Protein AF-A0AAE1DAN9-F1 (afdb_monomer)

Structure (mmCIF, N/CA/C/O backbone):
data_AF-A0AAE1DAN9-F1
#
_entry.id   AF-A0AAE1DAN9-F1
#
loop_
_atom_site.group_PDB
_atom_site.id
_atom_site.type_symbol
_atom_site.label_atom_id
_atom_site.label_alt_id
_atom_site.label_comp_id
_atom_site.label_asym_id
_atom_site.label_entity_id
_atom_site.label_seq_id
_atom_site.pdbx_PDB_ins_code
_atom_site.Cartn_x
_atom_site.Cartn_y
_atom_site.Cartn_z
_atom_site.occupancy
_atom_site.B_iso_or_equiv
_atom_site.auth_seq_id
_atom_site.auth_comp_id
_atom_site.auth_asym_id
_atom_site.auth_atom_id
_atom_site.pdbx_PDB_model_num
ATOM 1 N N . MET A 1 1 ? 4.606 14.645 -16.087 1.00 75.12 1 MET A N 1
ATOM 2 C CA . MET A 1 1 ? 4.663 13.720 -17.248 1.00 75.12 1 MET A CA 1
ATOM 3 C C . MET A 1 1 ? 3.805 14.259 -18.379 1.00 75.12 1 MET A C 1
ATOM 5 O O . MET A 1 1 ? 2.648 14.586 -18.127 1.00 75.12 1 MET A O 1
ATOM 9 N N . GLY A 1 2 ? 4.351 14.329 -19.595 1.00 95.19 2 GLY A N 1
ATOM 10 C CA . GLY A 1 2 ? 3.600 14.735 -20.788 1.00 95.19 2 GLY A CA 1
ATOM 11 C C . GLY A 1 2 ? 2.566 13.690 -21.251 1.00 95.19 2 GLY A C 1
ATOM 12 O O . GLY A 1 2 ? 2.613 12.535 -20.811 1.00 95.19 2 GLY A O 1
ATOM 13 N N . PRO A 1 3 ? 1.642 14.067 -22.152 1.00 95.44 3 PRO A N 1
ATOM 14 C CA . PRO A 1 3 ? 0.515 13.229 -22.580 1.00 95.44 3 PRO A CA 1
ATOM 15 C C . PRO A 1 3 ? 0.949 11.910 -23.235 1.00 95.44 3 PRO A C 1
ATOM 17 O O . PRO A 1 3 ? 0.409 10.853 -22.911 1.00 95.44 3 PRO A O 1
ATOM 20 N N . LYS A 1 4 ? 1.994 11.935 -24.073 1.00 96.75 4 LYS A N 1
ATOM 21 C CA . LYS A 1 4 ? 2.547 10.730 -24.717 1.00 96.75 4 LYS A CA 1
ATOM 22 C C . LYS A 1 4 ? 3.012 9.691 -23.694 1.00 96.75 4 LYS A C 1
ATOM 24 O O . LYS A 1 4 ? 2.693 8.512 -23.813 1.00 96.75 4 LYS A O 1
ATOM 29 N N . ALA A 1 5 ? 3.715 10.136 -22.654 1.00 95.44 5 ALA A N 1
ATOM 30 C CA . ALA A 1 5 ? 4.213 9.248 -21.610 1.00 95.44 5 ALA A CA 1
ATOM 31 C C . ALA A 1 5 ? 3.065 8.631 -20.791 1.00 95.44 5 ALA A C 1
ATOM 33 O O . ALA A 1 5 ? 3.107 7.444 -20.478 1.00 95.44 5 ALA A O 1
ATOM 34 N N . LYS A 1 6 ? 2.001 9.401 -20.509 1.00 95.81 6 LYS A N 1
ATOM 35 C CA . LYS A 1 6 ? 0.789 8.872 -19.859 1.00 95.81 6 LYS A CA 1
ATOM 36 C C . LYS A 1 6 ? 0.117 7.788 -20.706 1.00 95.81 6 LYS A C 1
ATOM 38 O O . LYS A 1 6 ? -0.249 6.750 -20.167 1.00 95.81 6 LYS A O 1
ATOM 43 N N . HIS A 1 7 ? 0.002 7.996 -22.019 1.00 97.31 7 HIS A N 1
ATOM 44 C CA . HIS A 1 7 ? -0.594 7.010 -22.924 1.00 97.31 7 HIS A CA 1
ATOM 45 C C . HIS A 1 7 ? 0.211 5.701 -22.969 1.00 97.31 7 HIS A C 1
ATOM 47 O O . HIS A 1 7 ? -0.362 4.615 -22.899 1.00 97.31 7 HIS A O 1
ATOM 53 N N . VAL A 1 8 ? 1.545 5.793 -23.023 1.00 96.94 8 VAL A N 1
ATOM 54 C CA . VAL A 1 8 ? 2.428 4.614 -22.979 1.00 96.94 8 VAL A CA 1
ATOM 55 C C . VAL A 1 8 ? 2.276 3.855 -21.659 1.00 96.94 8 VAL A C 1
ATOM 57 O O . VAL A 1 8 ? 2.136 2.634 -21.676 1.00 96.94 8 VAL A O 1
ATOM 60 N N . LEU A 1 9 ? 2.239 4.560 -20.522 1.00 96.19 9 LEU A N 1
ATOM 61 C CA . LEU A 1 9 ? 2.026 3.919 -19.223 1.00 96.19 9 LEU A CA 1
ATOM 62 C C . LEU A 1 9 ? 0.666 3.245 -19.113 1.00 96.19 9 LEU A C 1
ATOM 64 O O . LEU A 1 9 ? 0.587 2.113 -18.647 1.00 96.19 9 LEU A O 1
ATOM 68 N N . LEU A 1 10 ? -0.394 3.909 -19.570 1.00 97.12 10 LEU A N 1
ATOM 69 C CA . LEU A 1 10 ? -1.727 3.319 -19.574 1.00 97.12 10 LEU A CA 1
ATOM 70 C C . LEU A 1 10 ? -1.753 2.025 -20.396 1.00 97.12 10 LEU A C 1
ATOM 72 O O . LEU A 1 10 ? -2.288 1.019 -19.939 1.00 97.12 10 LEU A O 1
ATOM 76 N N . ARG A 1 11 ? -1.113 2.019 -21.572 1.00 97.38 11 ARG A N 1
ATOM 77 C CA . ARG A 1 11 ? -0.987 0.814 -22.400 1.00 97.38 11 ARG A CA 1
ATOM 78 C C . ARG A 1 11 ? -0.239 -0.305 -21.672 1.00 97.38 11 ARG A C 1
ATOM 80 O O . ARG A 1 11 ? -0.676 -1.450 -21.729 1.00 97.38 11 ARG A O 1
ATOM 87 N N . LEU A 1 12 ? 0.851 0.020 -20.975 1.00 96.75 12 LEU A N 1
ATOM 88 C CA . LEU A 1 12 ? 1.615 -0.944 -20.180 1.00 96.75 12 LEU A CA 1
ATOM 89 C C . LEU A 1 12 ? 0.758 -1.561 -19.066 1.00 96.75 12 LEU A C 1
ATOM 91 O O . LEU A 1 12 ? 0.710 -2.781 -18.947 1.00 96.75 12 LEU A O 1
ATOM 95 N N . TYR A 1 13 ? 0.041 -0.740 -18.295 1.00 97.75 13 TYR A N 1
ATOM 96 C CA . TYR A 1 13 ? -0.821 -1.228 -17.217 1.00 97.75 13 TYR A CA 1
ATOM 97 C C . TYR A 1 13 ? -1.987 -2.069 -17.729 1.00 97.75 13 TYR A C 1
ATOM 99 O O . TYR A 1 13 ? -2.280 -3.110 -17.148 1.00 97.75 13 TYR A O 1
ATOM 107 N N . ASN A 1 14 ? -2.622 -1.660 -18.830 1.00 98.00 14 ASN A N 1
ATOM 108 C CA . ASN A 1 14 ? -3.707 -2.429 -19.437 1.00 98.00 14 ASN A CA 1
ATOM 109 C C . ASN A 1 14 ? -3.217 -3.788 -19.940 1.00 98.00 14 ASN A C 1
ATOM 111 O O . ASN A 1 14 ? -3.901 -4.785 -19.731 1.00 98.00 14 ASN A O 1
ATOM 115 N N . ARG A 1 15 ? -2.018 -3.847 -20.536 1.00 97.75 15 ARG A N 1
ATOM 116 C CA . ARG A 1 15 ? -1.413 -5.119 -20.942 1.00 97.75 15 ARG A CA 1
ATOM 117 C C . ARG A 1 15 ? -1.183 -6.023 -19.735 1.00 97.75 15 ARG A C 1
ATOM 119 O O . ARG A 1 15 ? -1.638 -7.157 -19.772 1.00 97.75 15 ARG A O 1
ATOM 126 N N . SER A 1 16 ? -0.552 -5.513 -18.673 1.00 97.56 16 SER A N 1
ATOM 127 C CA . SER A 1 16 ? -0.313 -6.290 -17.449 1.00 97.56 16 SER A CA 1
ATOM 128 C C . SER A 1 16 ? -1.612 -6.769 -16.791 1.00 97.56 16 SER A C 1
ATOM 130 O O . SER A 1 16 ? -1.670 -7.878 -16.272 1.00 97.56 16 SER A O 1
ATOM 132 N N . TRP A 1 17 ? -2.663 -5.941 -16.817 1.00 97.44 17 TRP A N 1
ATOM 133 C CA . TRP A 1 17 ? -3.986 -6.294 -16.297 1.00 97.44 17 TRP A CA 1
ATOM 134 C C . TRP A 1 17 ? -4.636 -7.423 -17.102 1.00 97.44 17 TRP A C 1
ATOM 136 O O . TRP A 1 17 ? -5.111 -8.390 -16.521 1.00 97.44 17 TRP A O 1
ATOM 146 N N . GLN A 1 18 ? -4.626 -7.322 -18.433 1.00 97.94 18 GLN A N 1
ATOM 147 C CA . GLN A 1 18 ? -5.222 -8.322 -19.323 1.00 97.94 18 GLN A CA 1
ATOM 148 C C . GLN A 1 18 ? -4.452 -9.645 -19.319 1.00 97.94 18 GLN A C 1
ATOM 150 O O . GLN A 1 18 ? -5.063 -10.705 -19.382 1.00 97.94 18 GLN A O 1
ATOM 155 N N . SER A 1 19 ? -3.118 -9.596 -19.249 1.00 97.44 19 SER A N 1
ATOM 156 C CA . SER A 1 19 ? -2.281 -10.799 -19.260 1.00 97.44 19 SER A CA 1
ATOM 157 C C . SER A 1 19 ? -2.133 -11.462 -17.892 1.00 97.44 19 SER A C 1
ATOM 159 O O . SER A 1 19 ? -1.574 -12.553 -17.820 1.00 97.44 19 SER A O 1
ATOM 161 N N . GLY A 1 20 ? -2.537 -10.795 -16.806 1.00 96.25 20 GLY A N 1
ATOM 162 C CA . GLY A 1 20 ? -2.296 -11.259 -15.437 1.00 96.25 20 GLY A CA 1
ATOM 163 C C . GLY A 1 20 ? -0.811 -11.323 -15.056 1.00 96.25 20 GLY A C 1
ATOM 164 O O . GLY A 1 20 ? -0.447 -11.971 -14.078 1.00 96.25 20 GLY A O 1
ATOM 165 N N . THR A 1 21 ? 0.073 -10.676 -15.822 1.00 96.12 21 THR A N 1
ATOM 166 C CA . THR A 1 21 ? 1.526 -10.744 -15.624 1.00 96.12 21 THR A CA 1
ATOM 167 C C . THR A 1 21 ? 2.145 -9.359 -15.538 1.00 96.12 21 THR A C 1
ATOM 169 O O . THR A 1 21 ? 1.768 -8.434 -16.250 1.00 96.12 21 THR A O 1
ATOM 172 N N . THR A 1 22 ? 3.138 -9.208 -14.663 1.00 95.88 22 THR A N 1
ATOM 173 C CA . THR A 1 22 ? 3.897 -7.961 -14.493 1.00 95.88 22 THR A CA 1
ATOM 174 C C . THR A 1 22 ? 5.360 -8.150 -14.893 1.00 95.88 22 THR A C 1
ATOM 176 O O . THR A 1 22 ? 5.873 -9.271 -14.811 1.00 95.88 22 THR A O 1
ATOM 179 N N . PRO A 1 23 ? 6.074 -7.088 -15.300 1.00 95.56 23 PRO A N 1
ATOM 180 C CA . PRO A 1 23 ? 7.515 -7.159 -15.525 1.00 95.56 23 PRO A CA 1
ATOM 181 C C . PRO A 1 23 ? 8.267 -7.710 -14.297 1.00 95.56 23 PRO A C 1
ATOM 183 O O . PRO A 1 23 ? 7.934 -7.328 -13.174 1.00 95.56 23 PRO A O 1
ATOM 186 N N . PRO A 1 24 ? 9.308 -8.548 -14.464 1.00 95.38 24 PRO A N 1
ATOM 187 C CA . PRO A 1 24 ? 10.087 -9.072 -13.337 1.00 95.38 24 PRO A CA 1
ATOM 188 C C . PRO A 1 24 ? 10.663 -7.979 -12.428 1.00 95.38 24 PRO A C 1
ATOM 190 O O . PRO A 1 24 ? 10.632 -8.109 -11.210 1.00 95.38 24 PRO A O 1
ATOM 193 N N . THR A 1 25 ? 11.084 -6.851 -13.007 1.00 95.19 25 THR A N 1
ATOM 194 C CA . THR A 1 25 ? 11.605 -5.684 -12.271 1.00 95.19 25 THR A CA 1
ATOM 195 C C . THR A 1 25 ? 10.584 -5.032 -11.339 1.00 95.19 25 THR A C 1
ATOM 197 O O . THR A 1 25 ? 10.955 -4.278 -10.444 1.00 95.19 25 THR A O 1
ATOM 200 N N . TRP A 1 26 ? 9.287 -5.289 -11.527 1.00 95.81 26 TRP A N 1
ATOM 201 C CA . TRP A 1 26 ? 8.248 -4.809 -10.613 1.00 95.81 26 TRP A CA 1
ATOM 202 C C . TRP A 1 26 ? 8.126 -5.687 -9.370 1.00 95.81 26 TRP A C 1
ATOM 204 O O . TRP A 1 26 ? 7.638 -5.217 -8.349 1.00 95.81 26 TRP A O 1
ATOM 214 N N . ARG A 1 27 ? 8.599 -6.935 -9.448 1.00 93.50 27 ARG A N 1
ATOM 215 C CA . ARG A 1 27 ? 8.536 -7.932 -8.371 1.00 93.50 27 ARG A CA 1
ATOM 216 C C . ARG A 1 27 ? 9.802 -7.963 -7.513 1.00 93.50 27 ARG A C 1
ATOM 218 O O . ARG A 1 27 ? 9.869 -8.712 -6.547 1.00 93.50 27 ARG A O 1
ATOM 225 N N . THR A 1 28 ? 10.803 -7.162 -7.863 1.00 95.81 28 THR A N 1
ATOM 226 C CA . THR A 1 28 ? 12.040 -6.986 -7.098 1.00 95.81 28 THR A CA 1
ATOM 227 C C . THR A 1 28 ? 11.983 -5.700 -6.280 1.00 95.81 28 THR A C 1
ATOM 229 O O . THR A 1 28 ? 11.448 -4.690 -6.745 1.00 95.81 28 THR A O 1
ATOM 232 N N . ALA A 1 29 ? 12.579 -5.711 -5.088 1.00 97.12 29 ALA A N 1
ATOM 233 C CA . ALA A 1 29 ? 12.670 -4.540 -4.222 1.00 97.12 29 ALA A CA 1
ATOM 234 C C . ALA A 1 29 ? 14.065 -4.415 -3.608 1.00 97.12 29 ALA A C 1
ATOM 236 O O . ALA A 1 29 ? 14.717 -5.416 -3.316 1.00 97.12 29 ALA A O 1
ATOM 237 N N . VAL A 1 30 ? 14.497 -3.176 -3.374 1.00 97.56 30 VAL A N 1
ATOM 238 C CA . VAL A 1 30 ? 15.683 -2.891 -2.556 1.00 97.56 30 VAL A CA 1
ATOM 239 C C . VAL A 1 30 ? 15.234 -2.789 -1.104 1.00 97.56 30 VAL A C 1
ATOM 241 O O . VAL A 1 30 ? 14.396 -1.948 -0.781 1.00 97.56 30 VAL A O 1
ATOM 244 N N . VAL A 1 31 ? 15.762 -3.644 -0.229 1.00 97.44 31 VAL A N 1
ATOM 245 C CA . VAL A 1 31 ? 15.404 -3.646 1.195 1.00 97.44 31 VAL A CA 1
ATOM 246 C C . VAL A 1 31 ? 16.384 -2.775 1.970 1.00 97.44 31 VAL A C 1
ATOM 248 O O . VAL A 1 31 ? 17.581 -3.045 1.982 1.00 97.44 31 VAL A O 1
ATOM 251 N N . ILE A 1 32 ? 15.866 -1.745 2.639 1.00 97.56 32 ILE A N 1
ATOM 252 C CA . ILE A 1 32 ? 16.650 -0.850 3.495 1.00 97.56 32 ILE A CA 1
ATOM 253 C C . ILE A 1 32 ? 16.209 -1.044 4.951 1.00 97.56 32 ILE A C 1
ATOM 255 O O . ILE A 1 32 ? 15.048 -0.769 5.275 1.00 97.56 32 ILE A O 1
ATOM 259 N N . PRO A 1 33 ? 17.092 -1.509 5.850 1.00 96.81 33 PRO A N 1
ATOM 260 C CA . PRO A 1 33 ? 16.782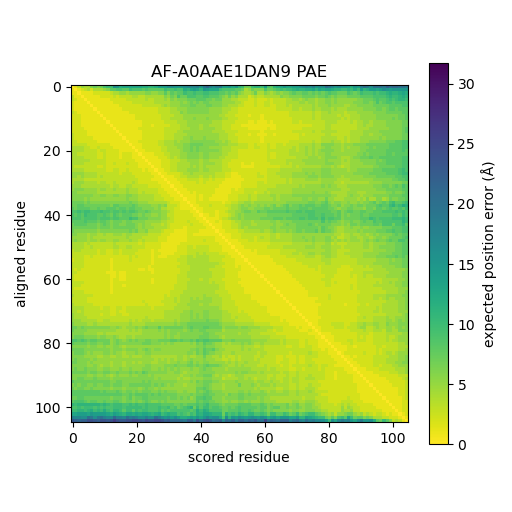 -1.595 7.269 1.00 96.81 33 PRO A CA 1
ATOM 261 C C . PRO A 1 33 ? 16.819 -0.201 7.910 1.00 96.81 33 PRO A C 1
ATOM 263 O O . PRO A 1 33 ? 17.814 0.513 7.819 1.00 96.81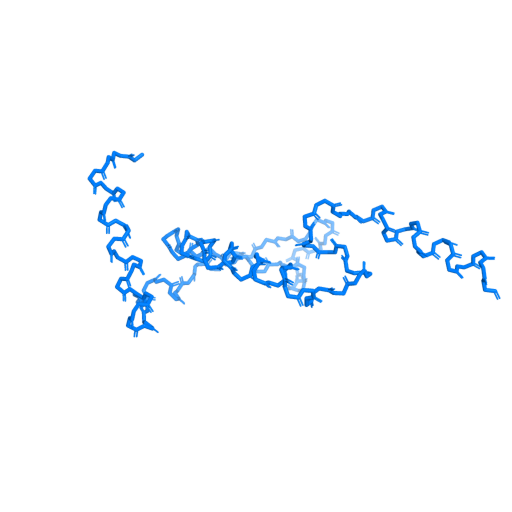 33 PRO A O 1
ATOM 266 N N . ILE A 1 34 ? 15.740 0.182 8.596 1.00 97.44 34 ILE A N 1
ATOM 267 C CA . ILE A 1 34 ? 15.656 1.440 9.352 1.00 97.44 34 ILE A CA 1
ATOM 268 C C . ILE A 1 34 ? 15.487 1.129 10.835 1.00 97.44 34 ILE A C 1
ATOM 270 O O . ILE A 1 34 ? 14.582 0.387 11.223 1.00 97.44 34 ILE A O 1
ATOM 274 N N . ILE A 1 35 ? 16.334 1.716 11.678 1.00 97.81 35 ILE A N 1
ATOM 275 C CA . ILE A 1 35 ? 16.266 1.527 13.127 1.00 97.81 35 ILE A CA 1
ATOM 276 C C . ILE A 1 35 ? 14.983 2.135 13.720 1.00 97.81 35 ILE A C 1
ATOM 278 O O . ILE A 1 35 ? 14.586 3.262 13.416 1.00 97.81 35 ILE A O 1
ATOM 282 N N . LYS A 1 36 ? 14.306 1.379 14.588 1.00 97.44 36 LYS A N 1
ATOM 283 C CA . LYS A 1 36 ? 13.163 1.848 15.378 1.00 97.44 36 LYS A CA 1
ATOM 284 C C . LYS A 1 36 ? 13.639 2.942 16.335 1.00 97.44 36 LYS A C 1
ATOM 286 O O . LYS A 1 36 ? 14.619 2.764 17.055 1.00 97.44 36 LYS A O 1
ATOM 291 N N . LYS A 1 37 ? 12.910 4.061 16.389 1.00 96.19 37 LYS A N 1
ATOM 292 C CA . LYS A 1 37 ? 13.195 5.167 17.316 1.00 96.19 37 LYS A CA 1
ATOM 293 C C . LYS A 1 37 ? 13.315 4.644 18.757 1.00 96.19 37 LYS A C 1
ATOM 295 O O . LYS A 1 37 ? 12.426 3.934 19.223 1.00 96.19 37 LYS A O 1
ATOM 300 N N . GLY A 1 38 ? 14.407 4.993 19.439 1.00 96.06 38 GLY A N 1
ATOM 301 C CA . GLY A 1 38 ? 14.659 4.623 20.838 1.00 96.06 38 GLY A CA 1
ATOM 302 C C . GLY A 1 38 ? 15.070 3.163 21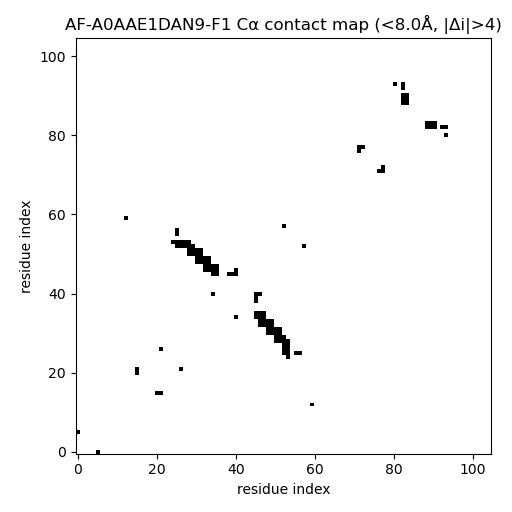.076 1.00 96.06 38 GLY A C 1
ATOM 303 O O . GLY A 1 38 ? 15.074 2.722 22.222 1.00 96.06 38 GLY A O 1
ATOM 304 N N . LYS A 1 39 ? 15.390 2.391 20.030 1.00 97.06 39 LYS A N 1
ATOM 305 C CA . LYS A 1 39 ? 15.875 1.007 20.157 1.00 97.06 39 LYS A CA 1
ATOM 306 C C . LYS A 1 39 ? 17.383 0.912 19.900 1.00 97.06 39 LYS A C 1
ATOM 308 O O . LYS A 1 39 ? 17.970 1.793 19.278 1.00 97.06 39 LYS A O 1
ATOM 313 N N . LYS A 1 40 ? 18.017 -0.146 20.418 1.00 96.69 40 LYS A N 1
ATOM 314 C CA . LYS A 1 40 ? 19.475 -0.347 20.355 1.00 96.69 40 LYS A CA 1
ATOM 315 C C . LYS A 1 40 ? 19.894 -0.852 18.973 1.00 96.69 40 LYS A C 1
ATOM 317 O O . LYS A 1 40 ? 19.363 -1.855 18.508 1.00 96.69 40 LYS A O 1
ATOM 322 N N . ALA A 1 41 ? 20.889 -0.213 18.359 1.00 95.50 41 ALA A N 1
ATOM 323 C CA . ALA A 1 41 ? 21.383 -0.579 17.026 1.00 95.50 41 ALA A CA 1
ATOM 324 C C . ALA A 1 41 ? 22.076 -1.951 16.963 1.00 95.50 41 ALA A C 1
ATOM 326 O O . ALA A 1 41 ? 22.194 -2.515 15.879 1.00 95.50 41 ALA A O 1
ATOM 327 N N . SER A 1 42 ? 22.518 -2.478 18.108 1.00 96.44 42 SER A N 1
ATOM 328 C CA . SER A 1 42 ? 23.151 -3.794 18.228 1.00 96.44 42 SER A CA 1
ATOM 329 C C . SER A 1 42 ? 22.169 -4.967 18.159 1.00 96.44 42 SER A C 1
ATOM 331 O O . SER A 1 42 ? 22.598 -6.096 17.957 1.00 96.44 42 SER A O 1
ATOM 333 N N . ASP A 1 43 ? 20.868 -4.719 18.330 1.00 96.88 43 ASP A N 1
ATOM 334 C CA . ASP A 1 43 ? 19.832 -5.748 18.252 1.00 96.88 43 ASP A CA 1
ATOM 335 C C . ASP A 1 43 ? 19.177 -5.734 16.863 1.00 96.88 43 ASP A C 1
ATOM 337 O O . ASP A 1 43 ? 18.615 -4.722 16.437 1.00 96.88 43 ASP A O 1
ATOM 341 N N . LEU A 1 44 ? 19.215 -6.870 16.163 1.00 94.12 44 LEU A N 1
ATOM 342 C CA . LEU A 1 44 ? 18.596 -7.039 14.846 1.00 94.12 44 LEU A CA 1
ATOM 343 C C . LEU A 1 44 ? 17.079 -6.783 14.877 1.00 94.12 44 LEU A C 1
ATOM 345 O O . LEU A 1 44 ? 16.537 -6.200 13.935 1.00 94.12 44 LEU A O 1
ATOM 349 N N . ALA A 1 45 ? 16.389 -7.122 15.973 1.00 96.06 45 ALA A N 1
ATOM 350 C CA . ALA A 1 45 ? 14.951 -6.879 16.126 1.00 96.06 45 ALA A CA 1
ATOM 351 C C . ALA A 1 45 ? 14.597 -5.379 16.214 1.00 96.06 45 ALA A C 1
ATOM 353 O O . ALA A 1 45 ? 13.425 -4.988 16.075 1.00 96.06 45 ALA A O 1
ATOM 354 N N . SER A 1 46 ? 15.598 -4.513 16.408 1.00 98.00 46 SER A N 1
ATOM 355 C CA . SER A 1 46 ? 15.436 -3.060 16.400 1.00 98.00 46 SER A CA 1
ATOM 356 C C . SER A 1 46 ? 15.234 -2.479 15.007 1.00 98.00 46 SER A C 1
ATOM 358 O O . SER A 1 46 ? 14.816 -1.329 14.914 1.00 98.00 46 SER A O 1
ATOM 360 N N . TYR A 1 47 ? 15.478 -3.224 13.930 1.00 97.75 47 TYR A N 1
ATOM 361 C CA . TYR A 1 47 ? 15.319 -2.715 12.569 1.00 97.75 47 TYR A CA 1
ATOM 362 C C . TYR A 1 47 ? 13.938 -3.047 11.994 1.00 97.75 47 TYR A C 1
ATOM 364 O O . TYR A 1 47 ? 13.313 -4.057 12.314 1.00 97.75 47 TYR A O 1
ATOM 372 N N . ARG A 1 48 ? 13.431 -2.154 11.143 1.00 97.12 48 ARG A N 1
ATOM 373 C CA . ARG A 1 48 ? 12.284 -2.386 10.262 1.00 97.12 48 ARG A CA 1
ATOM 374 C C . ARG A 1 48 ? 12.816 -2.496 8.832 1.00 97.12 48 ARG A C 1
ATOM 376 O O . ARG A 1 48 ? 13.403 -1.520 8.363 1.00 97.12 48 ARG A O 1
ATOM 383 N N . PRO A 1 49 ? 12.632 -3.625 8.134 1.00 96.75 49 PRO A N 1
ATOM 384 C CA . PRO A 1 49 ? 12.972 -3.703 6.720 1.00 96.75 49 PRO A CA 1
ATOM 385 C C . PRO A 1 49 ? 11.942 -2.908 5.908 1.00 96.75 49 PRO A C 1
ATOM 387 O O . PRO A 1 49 ? 10.752 -3.214 5.938 1.00 96.75 49 PRO A O 1
ATOM 390 N N . ILE A 1 50 ? 12.386 -1.880 5.185 1.00 97.44 50 ILE A N 1
ATOM 391 C CA . ILE A 1 50 ? 11.545 -1.128 4.248 1.00 97.44 50 ILE A CA 1
ATOM 392 C C . ILE A 1 50 ? 11.878 -1.570 2.827 1.00 97.44 50 ILE A C 1
ATOM 394 O O . ILE A 1 50 ? 13.018 -1.448 2.384 1.00 97.44 50 ILE A O 1
ATOM 398 N N . SER A 1 51 ? 10.875 -2.070 2.108 1.00 96.81 51 SER A N 1
ATOM 399 C CA . SER A 1 51 ? 11.021 -2.494 0.714 1.00 96.81 51 SER A CA 1
ATOM 400 C C . SER A 1 51 ? 10.770 -1.323 -0.235 1.00 96.81 51 SER A C 1
ATOM 402 O O . SER A 1 51 ? 9.646 -0.833 -0.351 1.00 96.81 51 SER A O 1
ATOM 404 N N . LEU A 1 52 ? 11.805 -0.881 -0.945 1.00 96.94 52 LEU A N 1
ATOM 405 C CA . LEU A 1 52 ? 11.685 0.090 -2.028 1.00 96.94 52 LEU A CA 1
ATOM 406 C C . LEU A 1 52 ? 11.304 -0.631 -3.323 1.00 96.94 52 LEU A C 1
ATOM 408 O O . LEU A 1 52 ? 12.153 -1.177 -4.028 1.00 96.94 52 LEU A O 1
ATOM 412 N N . THR A 1 53 ? 10.007 -0.641 -3.619 1.00 96.81 53 THR A N 1
ATOM 413 C CA . THR A 1 53 ? 9.436 -1.263 -4.820 1.00 96.81 53 THR A CA 1
ATOM 414 C C . THR A 1 53 ? 9.404 -0.306 -6.016 1.00 96.81 53 THR A C 1
ATOM 416 O O . THR A 1 53 ? 9.456 0.925 -5.870 1.00 96.81 53 THR A O 1
ATOM 419 N N . SER A 1 54 ? 9.271 -0.881 -7.217 1.00 97.19 54 SER A N 1
ATOM 420 C CA . SER A 1 54 ? 9.117 -0.152 -8.482 1.00 97.19 54 SER A CA 1
ATOM 421 C C . SER A 1 54 ? 8.004 0.899 -8.415 1.00 97.19 54 SER A C 1
ATOM 423 O O . SER A 1 54 ? 6.857 0.610 -8.070 1.00 97.19 54 SER A O 1
ATOM 425 N N . THR A 1 55 ? 8.313 2.133 -8.818 1.00 96.19 55 THR A N 1
ATOM 426 C CA . THR A 1 55 ? 7.338 3.235 -8.884 1.00 96.19 55 THR A CA 1
ATOM 427 C C . THR A 1 55 ? 6.206 2.952 -9.874 1.00 96.19 55 THR A C 1
ATOM 429 O O . THR A 1 55 ? 5.070 3.375 -9.650 1.00 96.19 55 THR A O 1
ATOM 432 N N . PHE A 1 56 ? 6.486 2.189 -10.934 1.00 96.19 56 PHE A N 1
ATOM 433 C CA . PHE A 1 56 ? 5.461 1.729 -11.870 1.00 96.19 56 PHE A CA 1
ATOM 434 C C . PHE A 1 56 ? 4.531 0.698 -11.219 1.00 96.19 56 PHE A C 1
ATOM 436 O O . PHE A 1 56 ? 3.315 0.829 -11.342 1.00 96.19 56 PHE A O 1
ATOM 443 N N . SER A 1 57 ? 5.082 -0.253 -10.449 1.00 96.81 57 SER A N 1
ATOM 444 C CA . SER A 1 57 ? 4.276 -1.226 -9.691 1.00 96.81 57 SER A CA 1
ATOM 445 C C . SER A 1 57 ? 3.347 -0.520 -8.708 1.00 96.81 57 SER A C 1
ATOM 447 O O . SER A 1 57 ? 2.134 -0.678 -8.797 1.00 96.81 57 SER A O 1
ATOM 449 N N . LYS A 1 58 ? 3.889 0.390 -7.884 1.00 97.00 58 LYS A N 1
ATOM 450 C CA . LYS A 1 58 ? 3.110 1.185 -6.915 1.00 97.00 58 LYS A CA 1
ATOM 451 C C . LYS A 1 58 ? 1.976 1.976 -7.563 1.00 97.00 58 LYS A C 1
ATOM 453 O O . LYS A 1 58 ? 0.904 2.141 -6.985 1.00 97.00 58 LYS A O 1
ATOM 458 N N . THR A 1 59 ? 2.208 2.488 -8.770 1.00 96.44 59 THR A N 1
ATOM 459 C CA . THR A 1 59 ? 1.176 3.212 -9.519 1.00 96.44 59 THR A CA 1
ATOM 460 C C . THR A 1 59 ? 0.051 2.271 -9.950 1.00 96.44 59 THR A C 1
ATOM 462 O O . THR A 1 59 ? -1.119 2.611 -9.776 1.00 96.44 59 THR A O 1
ATOM 465 N N . MET A 1 60 ? 0.380 1.081 -10.466 1.00 96.81 60 MET A N 1
ATOM 466 C CA . MET A 1 60 ? -0.620 0.066 -10.808 1.00 96.81 60 MET A CA 1
ATOM 467 C C . MET A 1 60 ? -1.379 -0.420 -9.573 1.00 96.81 60 MET A C 1
ATOM 469 O O . MET A 1 60 ? -2.606 -0.412 -9.582 1.00 96.81 60 MET A O 1
ATOM 473 N N . GLU A 1 61 ? -0.667 -0.759 -8.499 1.00 97.00 61 GLU A N 1
ATOM 474 C CA . GLU A 1 61 ? -1.232 -1.159 -7.205 1.00 97.00 61 GLU A CA 1
ATOM 475 C C . GLU A 1 61 ? -2.235 -0.124 -6.693 1.00 97.00 61 GLU A C 1
ATOM 477 O O . GLU A 1 61 ? -3.335 -0.484 -6.287 1.00 97.00 61 GLU A O 1
ATOM 482 N N . ARG A 1 62 ? -1.921 1.176 -6.792 1.00 97.31 62 ARG A N 1
ATOM 483 C CA . ARG A 1 62 ? -2.848 2.245 -6.398 1.00 97.31 62 ARG A CA 1
ATOM 484 C C . ARG A 1 62 ? -4.131 2.252 -7.231 1.00 97.31 62 ARG A C 1
ATOM 486 O O . ARG A 1 62 ? -5.202 2.477 -6.671 1.00 97.31 62 ARG A O 1
ATOM 493 N N . MET A 1 63 ? -4.046 2.017 -8.543 1.00 97.19 63 MET A N 1
ATOM 494 C CA . MET A 1 63 ? -5.235 1.922 -9.401 1.00 97.19 63 MET A CA 1
ATOM 495 C C . MET A 1 63 ? -6.091 0.704 -9.042 1.00 97.19 63 MET A C 1
ATOM 497 O O . MET A 1 63 ? -7.311 0.821 -8.960 1.00 97.19 63 MET A O 1
ATOM 501 N N . VAL A 1 64 ? -5.456 -0.448 -8.806 1.00 97.00 64 VAL A N 1
ATOM 502 C CA . VAL A 1 64 ? -6.147 -1.682 -8.404 1.00 97.00 64 VAL A CA 1
ATOM 503 C C . VAL A 1 64 ? -6.807 -1.506 -7.040 1.00 97.00 64 VAL A C 1
ATOM 505 O O . VAL A 1 64 ? -8.004 -1.745 -6.915 1.00 97.00 64 VAL A O 1
ATOM 508 N N . ASN A 1 65 ? -6.071 -0.993 -6.054 1.00 97.62 65 ASN A N 1
ATOM 509 C CA . ASN A 1 65 ? -6.591 -0.698 -4.723 1.00 97.62 65 ASN A CA 1
ATOM 510 C C . ASN A 1 65 ? -7.777 0.270 -4.778 1.00 97.62 65 ASN A C 1
ATOM 512 O O . ASN A 1 65 ? -8.752 0.071 -4.072 1.00 97.62 65 ASN A O 1
ATOM 516 N N . GLY A 1 66 ? -7.736 1.292 -5.640 1.00 97.56 66 GLY A N 1
ATOM 517 C CA . GLY A 1 66 ? -8.865 2.206 -5.822 1.00 97.56 66 GLY A CA 1
ATOM 518 C C . GLY A 1 66 ? -10.147 1.498 -6.276 1.00 97.56 66 GLY A C 1
ATOM 519 O O . GLY A 1 66 ? -11.214 1.789 -5.742 1.00 97.56 66 GLY A O 1
ATOM 520 N N . ARG A 1 67 ? -10.036 0.550 -7.217 1.00 97.38 67 ARG A N 1
ATOM 521 C CA . ARG A 1 67 ? -11.172 -0.247 -7.714 1.00 97.38 67 ARG A CA 1
ATOM 522 C C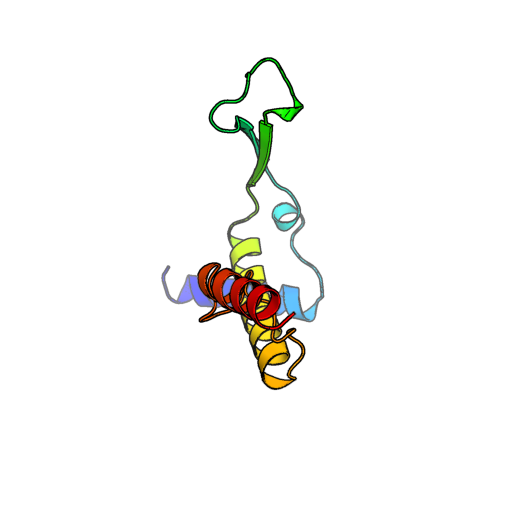 . ARG A 1 67 ? -11.685 -1.228 -6.663 1.00 97.38 67 ARG A C 1
ATOM 524 O O . ARG A 1 67 ? -12.888 -1.291 -6.443 1.00 97.38 67 ARG A O 1
ATOM 531 N N . LEU A 1 68 ? -10.777 -1.958 -6.011 1.00 97.00 68 LEU A N 1
ATOM 532 C CA . LEU A 1 68 ? -11.123 -2.917 -4.958 1.00 97.00 68 LEU A CA 1
ATOM 533 C C . LEU A 1 68 ? -11.789 -2.224 -3.775 1.00 97.00 68 LEU A C 1
ATOM 535 O O . LEU A 1 68 ? -12.845 -2.651 -3.337 1.00 97.00 68 LEU A O 1
ATOM 539 N N . TYR A 1 69 ? -11.207 -1.118 -3.312 1.00 97.12 69 TYR A N 1
ATOM 540 C CA . TYR A 1 69 ? -11.758 -0.339 -2.212 1.00 97.12 69 TYR A CA 1
ATOM 541 C C . TYR A 1 69 ? -13.193 0.099 -2.513 1.00 97.12 69 TYR A C 1
ATOM 543 O O . TYR A 1 69 ? -14.067 -0.092 -1.679 1.00 97.12 69 TYR A O 1
ATOM 551 N N . GLN A 1 70 ? -13.444 0.654 -3.707 1.00 96.94 70 GLN A N 1
ATOM 552 C CA . GLN A 1 70 ? -14.791 1.077 -4.091 1.00 96.94 70 GLN A CA 1
ATOM 553 C C . GLN A 1 70 ? -15.767 -0.103 -4.101 1.00 96.94 70 GLN A C 1
ATOM 555 O O . GLN A 1 70 ? -16.837 -0.009 -3.517 1.00 96.94 70 GLN A O 1
ATOM 560 N N . ASN A 1 71 ? -15.370 -1.237 -4.682 1.00 97.12 71 ASN A N 1
ATOM 561 C CA . ASN A 1 71 ? -16.209 -2.430 -4.690 1.00 97.12 71 ASN A CA 1
ATOM 562 C C . ASN A 1 71 ? -16.518 -2.955 -3.275 1.00 97.12 71 ASN A C 1
ATOM 564 O O . ASN A 1 71 ? -17.643 -3.379 -3.024 1.00 97.12 71 ASN A O 1
ATOM 568 N N . MET A 1 72 ? -15.550 -2.902 -2.355 1.00 96.19 72 MET A N 1
ATOM 569 C CA . MET A 1 72 ? -15.746 -3.301 -0.959 1.00 96.19 72 MET A CA 1
ATOM 570 C C . MET A 1 72 ? -16.694 -2.361 -0.206 1.00 96.19 72 MET A C 1
ATOM 572 O O . MET A 1 72 ? -17.479 -2.846 0.604 1.00 96.19 72 MET A O 1
ATOM 576 N N . GLU A 1 73 ? -16.648 -1.051 -0.475 1.00 95.12 73 GLU A N 1
ATOM 577 C CA . GLU A 1 73 ? -17.633 -0.098 0.061 1.00 95.12 73 GLU A CA 1
ATOM 578 C C . GLU A 1 73 ? -19.032 -0.384 -0.492 1.00 95.12 73 GLU A C 1
ATOM 580 O O . GLU A 1 73 ? -19.964 -0.581 0.281 1.00 95.12 73 GLU A O 1
ATOM 585 N N . ASP A 1 74 ? -19.167 -0.463 -1.820 1.00 96.56 74 ASP A N 1
ATOM 586 C CA . ASP A 1 74 ? -20.461 -0.636 -2.494 1.00 96.56 74 ASP A CA 1
ATOM 587 C C . ASP A 1 74 ? -21.140 -1.961 -2.111 1.00 96.56 74 ASP A C 1
ATOM 589 O O . ASP A 1 74 ? -22.364 -2.053 -2.074 1.00 96.56 74 ASP A O 1
ATOM 593 N N . SER A 1 75 ? -20.338 -2.986 -1.812 1.00 97.06 75 SER A N 1
ATOM 594 C CA . SER A 1 75 ? -20.816 -4.316 -1.416 1.00 97.06 75 SER A CA 1
ATOM 595 C C . SER A 1 75 ? -20.940 -4.491 0.103 1.00 97.06 75 SER A C 1
ATOM 597 O O . SER A 1 75 ? -21.272 -5.586 0.550 1.00 97.06 75 SER A O 1
ATOM 599 N N . GLY A 1 76 ? -20.634 -3.464 0.907 1.00 95.50 76 GLY A N 1
ATOM 600 C CA . GLY A 1 76 ? -20.709 -3.535 2.371 1.00 95.50 76 GLY A CA 1
ATOM 601 C C . GLY A 1 76 ? -19.762 -4.562 3.007 1.00 95.50 76 GLY A C 1
ATOM 602 O O . GLY A 1 76 ? -20.078 -5.125 4.048 1.00 95.50 76 GLY A O 1
ATOM 603 N N . LEU A 1 77 ? -18.609 -4.841 2.386 1.00 95.94 77 LEU A N 1
ATOM 604 C CA . LEU A 1 77 ? -17.672 -5.885 2.838 1.00 95.94 77 LEU A CA 1
ATOM 605 C C . LEU A 1 77 ? -16.732 -5.436 3.964 1.00 95.94 77 LEU A C 1
ATOM 607 O O . LEU A 1 77 ? -15.975 -6.247 4.496 1.00 95.94 77 LEU A O 1
ATOM 611 N N . PHE A 1 78 ? -16.723 -4.149 4.299 1.00 95.44 78 PHE A N 1
ATOM 612 C CA . PHE A 1 78 ? -15.944 -3.647 5.422 1.00 95.44 78 PHE A CA 1
ATOM 613 C C . PHE A 1 78 ? -16.699 -3.821 6.736 1.00 95.44 78 PHE A C 1
ATOM 615 O O . PHE A 1 78 ? -17.868 -3.458 6.829 1.00 95.44 78 PHE A O 1
ATOM 622 N N . ASP A 1 79 ? -15.991 -4.272 7.770 1.00 93.25 79 ASP A N 1
ATOM 623 C CA . ASP A 1 79 ? -16.518 -4.280 9.133 1.00 93.25 79 ASP A CA 1
ATOM 624 C C . ASP A 1 79 ? -16.811 -2.840 9.598 1.00 93.25 79 ASP A C 1
ATOM 626 O O . ASP A 1 79 ? -16.018 -1.913 9.372 1.00 93.25 79 ASP A O 1
ATOM 630 N N . GLU A 1 80 ? -17.961 -2.636 10.239 1.00 90.50 80 GLU A N 1
ATOM 631 C CA . GLU A 1 80 ? -18.379 -1.322 10.739 1.00 90.50 80 GLU A CA 1
ATOM 632 C C . GLU A 1 80 ? -17.436 -0.784 11.821 1.00 90.50 80 GLU A C 1
ATOM 634 O O . GLU A 1 80 ? -17.189 0.424 11.888 1.00 90.50 80 GLU A O 1
ATOM 639 N N . ASN A 1 81 ? -16.841 -1.684 12.603 1.00 92.06 81 ASN A N 1
ATOM 640 C CA . ASN A 1 81 ? -15.864 -1.387 13.638 1.00 92.06 81 ASN A CA 1
ATOM 641 C C . ASN A 1 81 ? -14.435 -1.323 13.087 1.00 92.06 81 ASN A C 1
ATOM 643 O O . ASN A 1 81 ? -13.500 -1.102 13.851 1.00 92.06 81 ASN A O 1
ATOM 647 N N . GLN A 1 82 ? -14.209 -1.468 11.778 1.00 92.56 82 GLN A N 1
ATOM 648 C CA . GLN A 1 82 ? -12.890 -1.227 11.201 1.00 92.56 82 GLN A CA 1
ATOM 649 C C . GLN A 1 82 ? -12.677 0.274 10.959 1.00 92.56 82 GLN A C 1
ATOM 651 O O . GLN A 1 82 ? -13.280 0.874 10.068 1.00 92.56 82 GLN A O 1
ATOM 656 N N . ALA A 1 83 ? -11.734 0.877 11.690 1.00 94.31 83 ALA A N 1
ATOM 657 C CA . ALA A 1 83 ? -11.248 2.232 11.396 1.00 94.31 83 ALA A CA 1
ATOM 658 C C . AL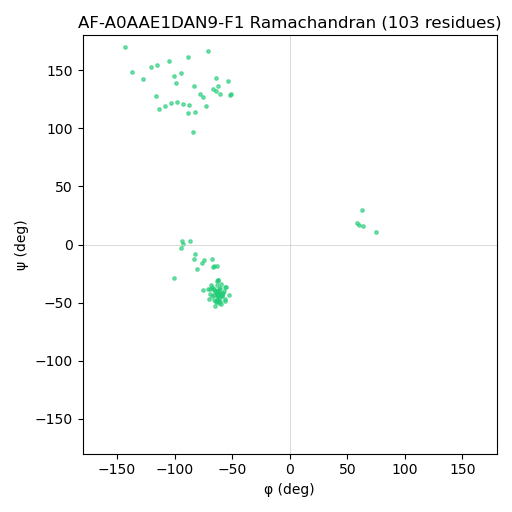A A 1 83 ? -9.905 2.260 10.650 1.00 94.31 83 ALA A C 1
ATOM 660 O O . ALA A 1 83 ? -9.618 3.192 9.899 1.00 94.31 83 ALA A O 1
ATOM 661 N N . GLY A 1 84 ? -9.065 1.240 10.847 1.00 93.75 84 GLY A N 1
ATOM 662 C CA . GLY A 1 84 ? -7.766 1.148 10.188 1.00 93.75 84 GLY A CA 1
ATOM 663 C C . GLY A 1 84 ? -7.912 1.106 8.667 1.00 93.75 84 GLY A C 1
ATOM 664 O O . GLY A 1 84 ? -8.670 0.297 8.132 1.00 93.75 84 GLY A O 1
ATOM 665 N N . PHE A 1 85 ? -7.166 1.970 7.973 1.00 92.50 85 PHE A N 1
ATOM 666 C CA . PHE A 1 85 ? -7.116 2.043 6.504 1.00 92.50 85 PHE A CA 1
ATOM 667 C C . PHE A 1 85 ? -8.459 2.349 5.815 1.00 92.50 85 PHE A C 1
ATOM 669 O O . PHE A 1 85 ? -8.583 2.163 4.604 1.00 92.50 85 PHE A O 1
ATOM 676 N N . ARG A 1 86 ? -9.448 2.854 6.561 1.00 94.62 86 ARG A N 1
ATOM 677 C CA . ARG A 1 86 ? -10.764 3.247 6.046 1.00 94.62 86 ARG A CA 1
ATOM 678 C C . ARG A 1 86 ? -10.818 4.753 5.825 1.00 94.62 86 ARG A C 1
ATOM 680 O O . ARG A 1 86 ? -10.293 5.537 6.616 1.00 94.62 86 ARG A O 1
ATOM 687 N N . ARG A 1 87 ? -11.433 5.174 4.721 1.00 93.06 87 ARG A N 1
ATOM 688 C CA . ARG A 1 87 ? -11.679 6.595 4.447 1.00 93.06 87 ARG A CA 1
ATOM 689 C C . ARG A 1 87 ? -12.630 7.145 5.504 1.00 93.06 87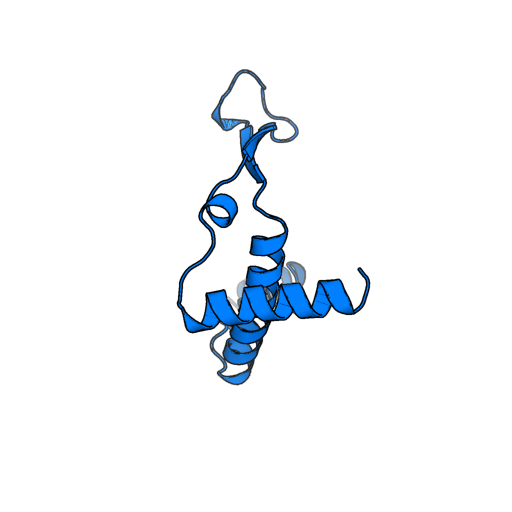 ARG A C 1
ATOM 691 O O . ARG A 1 87 ? -13.550 6.454 5.922 1.00 93.06 87 ARG A O 1
ATOM 698 N N . HIS A 1 88 ? -12.405 8.393 5.911 1.00 93.44 88 HIS A N 1
ATOM 699 C CA . HIS A 1 88 ? -13.254 9.102 6.879 1.00 93.44 88 HIS A CA 1
ATOM 700 C C . HIS A 1 88 ? -13.383 8.417 8.252 1.00 93.44 88 HIS A C 1
ATOM 702 O O . HIS A 1 88 ? -14.290 8.738 9.010 1.00 93.44 88 HIS A O 1
ATOM 708 N N . ARG A 1 89 ? -12.467 7.498 8.580 1.00 94.19 89 ARG A N 1
ATOM 709 C CA . ARG A 1 89 ? -12.338 6.876 9.897 1.00 94.19 89 ARG A CA 1
ATOM 710 C C . ARG A 1 89 ? -10.949 7.156 10.461 1.00 94.19 89 ARG A C 1
ATOM 712 O O . ARG A 1 89 ? -9.984 7.360 9.724 1.00 94.19 89 ARG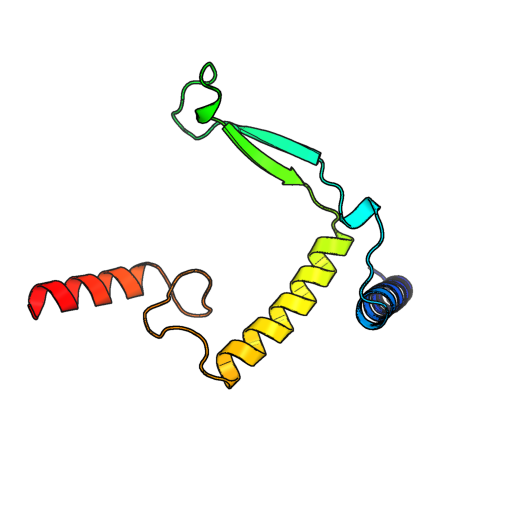 A O 1
ATOM 719 N N . SER A 1 90 ? -10.850 7.167 11.778 1.00 95.88 90 SER A N 1
ATOM 720 C CA . SER A 1 90 ? -9.650 7.496 12.531 1.00 95.88 90 SER A CA 1
ATOM 721 C C . SER A 1 90 ? -9.524 6.623 13.777 1.00 95.88 90 SER A C 1
ATOM 723 O O . SER A 1 90 ? -10.449 5.924 14.187 1.00 95.88 90 SER A O 1
ATOM 725 N N . THR A 1 91 ? -8.368 6.690 14.434 1.00 95.88 91 THR A N 1
ATOM 726 C CA . THR A 1 91 ? -8.161 6.019 15.725 1.00 95.88 91 THR A CA 1
ATOM 727 C C . THR A 1 91 ? -9.037 6.596 16.840 1.00 95.88 91 THR A C 1
ATOM 729 O O . THR A 1 91 ? -9.237 5.929 17.849 1.00 95.88 91 THR A O 1
ATOM 732 N N . VAL A 1 92 ? -9.568 7.813 16.671 1.00 96.06 92 VAL A N 1
ATOM 733 C CA . VAL A 1 92 ? -10.475 8.439 17.643 1.00 96.06 92 VAL A CA 1
ATOM 734 C C . VAL A 1 92 ? -11.833 7.741 17.642 1.00 96.06 92 VAL A C 1
ATOM 736 O O . VAL A 1 92 ? -12.376 7.497 18.714 1.00 96.06 92 VAL A O 1
ATOM 739 N N . ASP A 1 93 ? -12.335 7.330 16.473 1.00 94.62 93 ASP A N 1
ATOM 740 C CA . ASP A 1 93 ? -13.601 6.591 16.374 1.00 94.62 93 ASP A CA 1
ATOM 741 C C . ASP A 1 93 ? -13.544 5.298 17.199 1.00 94.62 93 ASP A C 1
ATOM 743 O O . ASP A 1 93 ? -14.466 4.979 17.941 1.00 94.62 93 ASP A O 1
ATOM 747 N N . GLN A 1 94 ? -12.410 4.592 17.143 1.00 94.88 94 GLN A N 1
ATOM 748 C CA . GLN A 1 94 ? -12.183 3.377 17.932 1.00 94.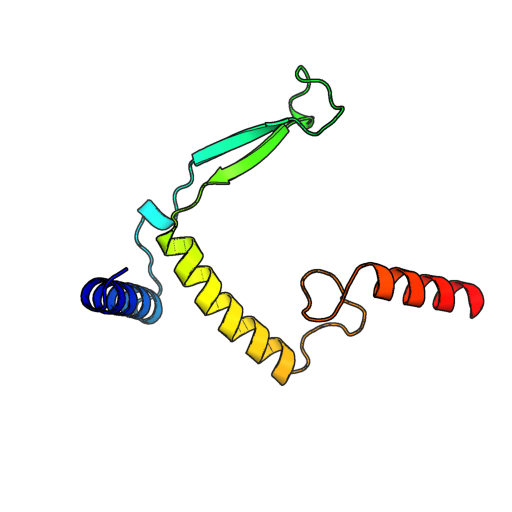88 94 GLN A CA 1
ATOM 749 C C . GLN A 1 94 ? -12.128 3.646 19.431 1.00 94.88 94 GLN A C 1
ATOM 751 O O . GLN A 1 94 ? -12.645 2.854 20.212 1.00 94.88 94 GLN A O 1
ATOM 756 N N . LEU A 1 95 ? -11.518 4.760 19.842 1.00 95.75 95 LEU A N 1
ATOM 757 C CA . LEU A 1 95 ? -11.468 5.142 21.250 1.00 95.75 95 LEU A CA 1
ATOM 758 C C . LEU A 1 95 ? -12.873 5.410 21.800 1.00 95.75 95 LEU A C 1
ATOM 760 O O . LEU A 1 95 ? -13.186 4.975 22.906 1.00 95.75 95 LEU A O 1
ATOM 764 N N . VAL A 1 96 ? -13.719 6.094 21.026 1.00 94.75 96 VAL A N 1
ATOM 765 C CA . VAL A 1 96 ? -15.118 6.352 21.394 1.00 94.75 96 VAL A CA 1
ATOM 766 C C . VAL A 1 96 ? -15.901 5.046 21.487 1.00 94.75 96 VAL A C 1
ATOM 768 O O . VAL A 1 96 ? -16.529 4.803 22.514 1.00 94.75 96 VAL A O 1
ATOM 771 N N . LEU A 1 97 ? -15.813 4.181 20.468 1.00 92.56 97 LEU A N 1
ATOM 772 C CA . LEU A 1 97 ? -16.474 2.870 20.469 1.00 92.56 97 LEU A CA 1
ATOM 773 C C . LEU A 1 97 ? -16.063 2.033 21.686 1.00 92.56 97 LEU A C 1
ATOM 775 O O . LEU A 1 97 ? -16.916 1.504 22.398 1.00 92.56 97 LEU A O 1
ATOM 779 N N . PHE A 1 98 ? -14.761 1.972 21.970 1.00 94.44 98 PHE A N 1
ATOM 780 C CA . PHE A 1 98 ? -14.234 1.261 23.128 1.00 94.44 98 PHE A CA 1
ATOM 781 C C . PHE A 1 98 ? -14.747 1.855 24.445 1.00 94.44 98 PHE A C 1
ATOM 783 O O . PHE A 1 98 ? -15.260 1.129 25.291 1.00 94.44 98 PHE A O 1
ATOM 790 N N . THR A 1 99 ? -14.675 3.176 24.608 1.00 96.62 99 THR A N 1
ATOM 791 C CA . THR A 1 99 ? -15.120 3.851 25.838 1.00 96.62 99 THR A CA 1
ATOM 792 C C . THR A 1 99 ? -16.608 3.618 26.088 1.00 96.62 99 THR A C 1
ATOM 794 O O . THR A 1 99 ? -17.000 3.282 27.202 1.00 96.62 99 THR A O 1
ATOM 797 N N . GLN A 1 100 ? -17.433 3.718 25.043 1.00 94.56 100 GLN A N 1
ATOM 798 C CA . GLN A 1 100 ? -18.865 3.455 25.139 1.00 94.56 100 GLN A CA 1
ATOM 799 C C . GLN A 1 100 ? -19.156 1.998 25.514 1.00 94.56 100 GLN A C 1
ATOM 801 O O . GLN A 1 100 ? -20.043 1.755 26.329 1.00 94.56 100 GLN A O 1
ATOM 806 N N . SER A 1 101 ? -18.401 1.039 24.962 1.00 94.56 101 SER A N 1
ATOM 807 C CA . SER A 1 101 ? -18.547 -0.379 25.314 1.00 94.56 101 SER A CA 1
ATOM 808 C C . SER A 1 101 ? -18.219 -0.664 26.778 1.00 94.56 101 SER A C 1
ATOM 810 O O . SER A 1 101 ? -18.878 -1.496 27.382 1.00 94.56 101 SER A O 1
ATOM 812 N N . VAL A 1 102 ? -17.250 0.051 27.359 1.00 96.38 102 VAL A N 1
ATOM 813 C CA . VAL A 1 102 ? -16.872 -0.101 28.771 1.00 96.38 102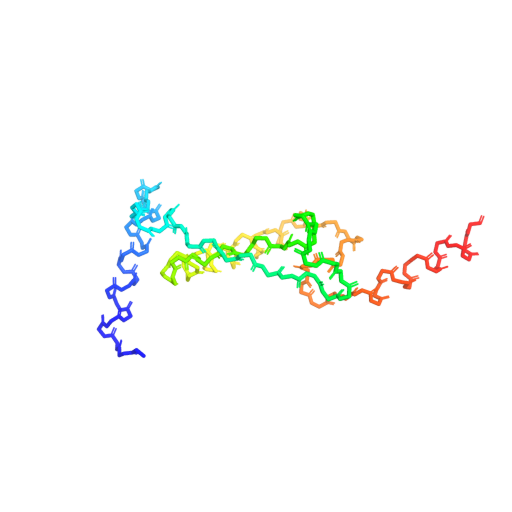 VAL A CA 1
ATOM 814 C C . VAL A 1 102 ? -17.901 0.550 29.696 1.00 96.38 102 VAL A C 1
ATOM 816 O O . VAL A 1 102 ? -18.202 -0.006 30.742 1.00 96.38 102 VAL A O 1
ATOM 819 N N . ILE A 1 103 ? -18.446 1.713 29.325 1.00 96.38 103 ILE A N 1
ATOM 820 C CA . ILE A 1 103 ? -19.476 2.409 30.117 1.00 96.38 103 ILE A CA 1
ATOM 821 C C . ILE A 1 103 ? -20.805 1.640 30.122 1.00 96.38 103 ILE A C 1
ATOM 823 O O . ILE A 1 103 ? -21.523 1.678 31.116 1.00 96.38 103 ILE A O 1
ATOM 827 N N . ASN A 1 104 ? -21.142 0.974 29.015 1.00 90.50 104 ASN A N 1
ATOM 828 C CA . ASN A 1 104 ? -22.405 0.247 28.853 1.00 90.50 104 ASN A CA 1
ATOM 829 C C . ASN A 1 104 ? -22.322 -1.247 29.220 1.00 90.50 104 ASN A C 1
ATOM 831 O O . ASN A 1 104 ? -23.300 -1.961 28.988 1.00 90.50 104 ASN A O 1
ATOM 835 N N . ALA A 1 105 ? -21.173 -1.723 29.704 1.00 75.06 105 ALA A N 1
ATOM 836 C CA . ALA A 1 105 ? -20.980 -3.093 30.185 1.00 75.06 105 ALA A CA 1
ATOM 837 C C . ALA A 1 105 ? -21.394 -3.223 31.656 1.00 75.06 105 ALA A C 1
ATOM 839 O O . ALA A 1 105 ? -21.966 -4.283 31.995 1.00 75.06 105 ALA A O 1
#

pLDDT: mean 95.63, std 3.26, range [75.06, 98.0]

Organism: NCBI:txid231223

Nearest PDB structures (foldseek):
  8uw3-assembly1_A  TM=8.993E-01  e=2.631E-03  Homo sapiens
  8c8j-assembly1_A  TM=8.840E-01  e=3.202E-03  Homo sapiens
  8sxu-assembly1_A  TM=8.578E-01  e=8.554E-03  Homo sapiens
  8cdp-assembly1_B  TM=2.802E-01  e=6.045E-01  Trypanosoma brucei brucei
  8zf0-assembly1_A  TM=3.237E-01  e=1.417E+00  Oryza sativa Japonica Group

Sequence (105 aa):
MGPKAKHVLLRLYNRSWQSGTTPPTWRTAVVIPIIKKGKKASDLASYRPISLTSTFSKTMERMVNGRLYQNMEDSGLFDENQAGFRRHRSTVDQLVLFTQSVINA

Secondary structure (DSSP, 8-state):
--HHHHHHHHHHHHHHHHHT---GGGS-EEEEEEEPTTS-TT-GGGEEEEEEE-HHHHHHHHHHHHHHHHHHHHTT-S-TT--TT-TT--HHHHHHHHHHHHHT-

Radius of gyration: 20.29 Å; Cα contacts (8 Å, |Δi|>4): 61; chains: 1; bounding box: 46×26×55 Å

Mean predicted aligned error: 4.39 Å

Solvent-accessible surface area (backbone atoms only — not comparable to full-atom values): 6381 Å² total; per-residue (Å²): 134,57,71,70,58,51,52,53,50,51,54,52,53,51,48,29,62,74,68,75,48,74,65,70,71,47,78,44,58,54,73,46,76,42,75,43,88,98,51,56,88,90,43,78,86,27,45,46,79,42,70,53,56,31,69,68,42,54,53,51,50,51,56,51,49,55,53,51,51,50,51,34,60,78,66,64,68,60,62,91,87,57,30,81,97,36,84,98,46,42,76,62,59,54,51,50,54,51,52,51,53,64,74,74,104

Foldseek 3Di:
DDPVVVVVLVVQLVVCVVVVHDDVLQVDWDWDWDAAPPDDPVDPVRTDTDTHGDPSNVVSVVVVCVVVLVVCVVVVVDDPLDQPPDPPGDVVVNVVVVVVVVVVD